Protein AF-A0A436WZV4-F1 (afdb_monomer_lite)

Structure (mmCIF, N/CA/C/O backbone):
data_AF-A0A436WZV4-F1
#
_entry.id   AF-A0A436WZV4-F1
#
loop_
_atom_site.group_PDB
_atom_site.id
_atom_site.type_symbol
_atom_site.label_atom_id
_atom_site.label_alt_id
_atom_site.label_comp_id
_atom_site.label_asym_id
_atom_site.label_entity_id
_atom_site.label_seq_id
_atom_site.pdbx_PDB_ins_code
_atom_site.Cartn_x
_atom_site.Cartn_y
_atom_site.Cartn_z
_atom_site.occupancy
_atom_site.B_iso_or_equiv
_atom_site.auth_seq_id
_atom_site.auth_comp_id
_atom_site.auth_asym_id
_atom_site.auth_atom_id
_atom_site.pdbx_PDB_model_num
ATOM 1 N N . MET A 1 1 ? -10.503 -0.952 -6.386 1.00 94.69 1 MET A N 1
ATOM 2 C CA . MET A 1 1 ? -9.797 0.304 -6.765 1.00 94.69 1 MET A CA 1
ATOM 3 C C . MET A 1 1 ? -8.324 0.233 -6.356 1.00 94.69 1 MET A C 1
ATOM 5 O O . MET A 1 1 ? -7.997 -0.559 -5.479 1.00 94.69 1 MET A O 1
ATOM 9 N N . LYS A 1 2 ? -7.419 1.065 -6.905 1.00 97.81 2 LYS A N 1
ATOM 10 C CA . LYS A 1 2 ? -5.998 1.043 -6.489 1.00 97.81 2 LYS A CA 1
ATOM 11 C C . LYS A 1 2 ? -5.814 1.575 -5.062 1.00 97.81 2 LYS A C 1
ATOM 13 O O . LYS A 1 2 ? -6.480 2.528 -4.657 1.00 97.81 2 LYS A O 1
ATOM 18 N N . LEU A 1 3 ? -4.837 1.025 -4.331 1.00 98.12 3 LEU A N 1
ATOM 19 C CA . LEU A 1 3 ? -4.536 1.417 -2.944 1.00 98.12 3 LEU A CA 1
ATOM 20 C C . LEU A 1 3 ? -4.241 2.917 -2.791 1.00 98.12 3 LEU A C 1
ATOM 22 O O . LEU A 1 3 ? -4.700 3.543 -1.838 1.00 98.12 3 LEU A O 1
ATOM 26 N N . ARG A 1 4 ? -3.518 3.505 -3.751 1.00 98.19 4 ARG A N 1
ATOM 27 C CA . ARG A 1 4 ? -3.220 4.945 -3.774 1.00 98.19 4 ARG A CA 1
ATOM 28 C C . ARG A 1 4 ? -4.488 5.792 -3.827 1.00 98.19 4 ARG A C 1
ATOM 30 O O . ARG A 1 4 ? -4.586 6.783 -3.108 1.00 98.19 4 ARG A O 1
ATOM 37 N N . ASP A 1 5 ? -5.432 5.408 -4.680 1.00 98.31 5 ASP A N 1
ATOM 38 C CA . ASP A 1 5 ? -6.667 6.160 -4.892 1.00 98.31 5 ASP A CA 1
ATOM 39 C C . ASP A 1 5 ? -7.529 6.112 -3.634 1.00 98.31 5 ASP A C 1
ATOM 41 O O . ASP A 1 5 ? -8.026 7.143 -3.185 1.00 98.31 5 ASP A O 1
ATOM 45 N N . TRP A 1 6 ? -7.622 4.932 -3.010 1.00 98.44 6 TRP A N 1
ATOM 46 C CA . TRP A 1 6 ? -8.270 4.771 -1.713 1.00 98.44 6 TRP A CA 1
ATOM 47 C C . TRP A 1 6 ? -7.592 5.644 -0.649 1.00 98.44 6 TRP A C 1
ATOM 49 O O . TRP A 1 6 ? -8.259 6.444 0.001 1.00 98.44 6 TRP A O 1
ATOM 59 N N . ARG A 1 7 ? -6.256 5.590 -0.528 1.00 98.31 7 ARG A N 1
ATOM 60 C CA . ARG A 1 7 ? -5.508 6.382 0.461 1.00 98.31 7 ARG A CA 1
ATOM 61 C C . ARG A 1 7 ? -5.783 7.879 0.299 1.00 98.31 7 ARG A C 1
ATOM 63 O O . ARG A 1 7 ? -6.018 8.569 1.289 1.00 98.31 7 ARG A O 1
ATOM 70 N N . THR A 1 8 ? -5.742 8.379 -0.936 1.00 98.19 8 THR A N 1
ATOM 71 C CA . THR A 1 8 ? -6.008 9.789 -1.239 1.00 98.19 8 THR A CA 1
ATOM 72 C C . THR A 1 8 ? -7.465 10.165 -0.965 1.00 98.19 8 THR A C 1
ATOM 74 O O . THR A 1 8 ? -7.699 11.230 -0.397 1.00 98.19 8 THR A O 1
ATOM 77 N N . ARG A 1 9 ? -8.437 9.305 -1.302 1.00 98.19 9 ARG A N 1
ATOM 78 C CA . ARG A 1 9 ? -9.862 9.524 -0.999 1.00 98.19 9 ARG A CA 1
ATOM 79 C C . ARG A 1 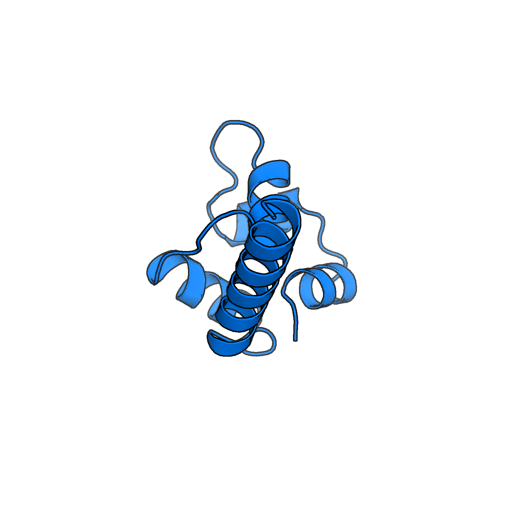9 ? -10.111 9.623 0.508 1.00 98.19 9 ARG A C 1
ATOM 81 O O . ARG A 1 9 ? -10.814 10.525 0.948 1.00 98.19 9 ARG A O 1
ATOM 88 N N . GLU A 1 10 ? -9.468 8.758 1.290 1.00 98.00 10 GLU A N 1
ATOM 89 C CA . GLU A 1 10 ? -9.520 8.766 2.758 1.00 98.00 10 GLU A CA 1
ATOM 90 C C . GLU A 1 10 ? -8.641 9.859 3.400 1.00 98.00 10 GLU A C 1
ATOM 92 O O . GLU A 1 10 ? -8.503 9.899 4.623 1.00 98.00 10 GLU A O 1
ATOM 97 N N . GLN A 1 11 ? -8.016 10.724 2.588 1.00 98.06 11 GLN A N 1
ATOM 98 C CA . GLN A 1 11 ? -7.129 11.816 3.011 1.00 98.06 11 GLN A CA 1
ATOM 99 C C . GLN A 1 11 ? -5.971 11.361 3.911 1.00 98.06 11 GLN A C 1
ATOM 101 O O . GLN A 1 11 ? -5.477 12.116 4.744 1.00 98.06 11 GLN A O 1
ATOM 106 N N . LYS A 1 12 ? -5.505 10.122 3.725 1.00 97.38 12 LYS A N 1
ATOM 107 C CA . LYS A 1 12 ? -4.411 9.549 4.510 1.00 97.38 12 LYS A CA 1
ATOM 108 C C . LYS A 1 12 ? -3.060 9.888 3.888 1.00 97.38 12 LYS A C 1
ATOM 110 O O . LYS A 1 12 ? -2.827 9.775 2.678 1.00 97.38 12 LYS A O 1
ATOM 115 N N . THR A 1 13 ? -2.112 10.245 4.734 1.00 97.62 13 THR A N 1
ATOM 116 C CA . THR A 1 13 ? -0.700 10.323 4.376 1.00 97.62 13 THR A CA 1
ATOM 117 C C . THR A 1 13 ? -0.107 8.920 4.232 1.00 97.62 13 THR A C 1
ATOM 119 O O . THR A 1 13 ? -0.633 7.922 4.727 1.00 97.62 13 THR A O 1
ATOM 122 N N . LEU A 1 14 ? 1.040 8.829 3.558 1.00 97.44 14 LEU A N 1
ATOM 123 C CA . LEU A 1 14 ? 1.793 7.575 3.446 1.00 97.44 14 LEU A CA 1
ATOM 124 C C . LEU A 1 14 ? 2.225 7.036 4.816 1.00 97.44 14 LEU A C 1
ATOM 126 O O . LEU A 1 14 ? 2.271 5.826 5.012 1.00 97.44 14 LEU A O 1
ATOM 130 N N . LYS A 1 15 ? 2.530 7.934 5.760 1.00 95.94 15 LYS A N 1
ATOM 131 C CA . LYS A 1 15 ? 2.928 7.568 7.119 1.00 95.94 15 LYS A CA 1
ATOM 132 C C . LYS A 1 15 ? 1.760 6.942 7.880 1.00 95.94 15 LYS A C 1
ATOM 134 O O . LYS A 1 15 ? 1.924 5.857 8.422 1.00 95.94 15 LYS A O 1
ATOM 139 N N . GLU A 1 16 ? 0.589 7.574 7.851 1.00 96.56 16 GLU A N 1
ATOM 140 C CA . GLU A 1 16 ? -0.614 7.041 8.506 1.00 96.56 16 GLU A CA 1
ATOM 141 C C . GLU A 1 16 ? -1.009 5.683 7.924 1.00 96.56 16 GLU A C 1
ATOM 143 O O . GLU A 1 16 ? -1.325 4.761 8.671 1.00 96.56 16 GLU A O 1
ATOM 148 N N . LEU A 1 17 ? -0.928 5.509 6.598 1.00 97.56 17 LEU A N 1
ATOM 149 C CA . LEU A 1 17 ? -1.174 4.197 6.003 1.00 97.56 17 LEU A CA 1
ATOM 150 C C . LEU A 1 17 ? -0.136 3.163 6.461 1.00 97.56 17 LEU A C 1
ATOM 152 O O . LEU A 1 17 ? -0.499 2.037 6.790 1.00 97.56 17 LEU A O 1
ATOM 156 N N . ALA A 1 18 ? 1.145 3.526 6.541 1.00 96.69 18 ALA A N 1
ATOM 157 C CA . ALA A 1 18 ? 2.170 2.613 7.042 1.00 96.69 18 ALA A CA 1
ATOM 158 C C . ALA A 1 18 ? 1.898 2.175 8.491 1.00 96.69 18 ALA A C 1
ATOM 160 O O . ALA A 1 18 ? 2.075 1.002 8.827 1.00 96.69 18 ALA A O 1
ATOM 161 N N . GLU A 1 19 ? 1.457 3.103 9.340 1.00 95.50 19 GLU A N 1
ATOM 162 C CA . GLU A 1 19 ? 1.073 2.839 10.728 1.00 95.50 19 GLU A CA 1
ATOM 163 C C . GLU A 1 19 ? -0.139 1.902 10.804 1.00 95.50 19 GLU A C 1
ATOM 165 O O . GLU A 1 19 ? -0.060 0.876 11.481 1.0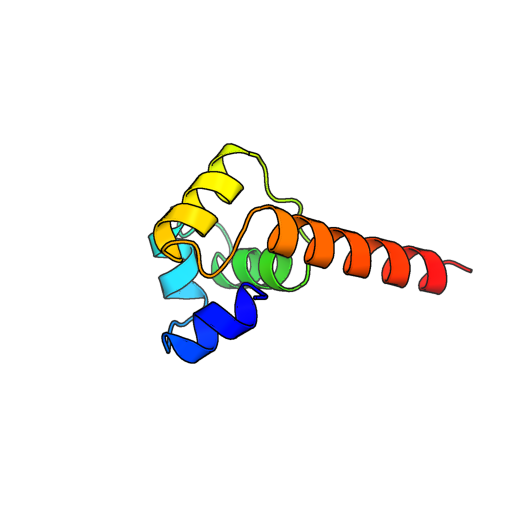0 95.50 19 GLU A O 1
ATOM 170 N N . LEU A 1 20 ? -1.201 2.166 10.032 1.00 95.75 20 LEU A N 1
ATOM 171 C CA . LEU A 1 20 ? -2.381 1.294 9.948 1.00 95.75 20 LEU A CA 1
ATOM 172 C C . LEU A 1 20 ? -2.016 -0.125 9.504 1.00 95.75 20 LEU A C 1
ATOM 174 O O . LEU A 1 20 ? -2.484 -1.108 10.078 1.00 95.75 20 LEU A O 1
ATOM 178 N N . LEU A 1 21 ? -1.123 -0.247 8.523 1.00 95.06 21 LEU A N 1
ATOM 179 C CA . LEU A 1 21 ? -0.642 -1.534 8.026 1.00 95.06 21 LEU A CA 1
ATOM 180 C C . LEU A 1 21 ? 0.376 -2.196 8.964 1.00 95.06 21 LEU A C 1
ATOM 182 O O . LEU A 1 21 ? 0.723 -3.359 8.774 1.00 95.06 21 LEU A O 1
ATOM 186 N N . GLY A 1 22 ? 0.805 -1.542 10.046 1.00 93.31 22 GLY A N 1
ATOM 187 C CA . GLY A 1 22 ? 1.814 -2.078 10.967 1.00 93.31 22 GLY A CA 1
ATOM 188 C C . GLY A 1 22 ? 3.204 -2.209 10.337 1.00 93.31 22 GLY A C 1
ATOM 189 O O . GLY A 1 22 ? 4.045 -2.939 10.847 1.00 93.31 22 GLY A O 1
ATOM 190 N N . ILE A 1 23 ? 3.449 -1.497 9.235 1.00 90.81 23 ILE A N 1
ATOM 191 C CA . ILE A 1 23 ? 4.750 -1.404 8.557 1.00 90.81 23 ILE A CA 1
ATOM 192 C C . ILE A 1 23 ? 5.436 -0.054 8.817 1.00 90.81 23 ILE A C 1
ATOM 194 O O . ILE A 1 23 ? 6.439 0.264 8.182 1.00 90.81 23 ILE A O 1
ATOM 198 N N . GLY A 1 24 ? 4.889 0.736 9.748 1.00 78.88 24 GLY A N 1
ATOM 199 C CA . GLY A 1 24 ? 5.407 2.034 10.183 1.00 78.88 24 GLY A CA 1
ATOM 200 C C . GLY A 1 24 ? 6.728 1.963 10.958 1.00 78.88 24 GLY A C 1
ATOM 201 O O . GLY A 1 24 ? 7.396 2.980 11.113 1.00 78.88 24 GLY A O 1
ATOM 202 N N . GLN A 1 25 ? 7.115 0.774 11.428 1.00 76.38 25 GLN A N 1
ATOM 203 C CA . GLN A 1 25 ? 8.361 0.545 12.158 1.00 76.38 25 GLN A CA 1
ATOM 204 C C . GLN A 1 25 ? 9.481 0.178 11.171 1.00 76.38 25 GLN A C 1
ATOM 206 O O . GLN A 1 25 ? 9.358 -0.794 10.425 1.00 76.38 25 GLN A O 1
ATOM 211 N N . GLY A 1 26 ? 10.570 0.951 11.154 1.00 73.50 26 GLY A N 1
ATOM 212 C CA . GLY A 1 26 ? 11.750 0.694 10.319 1.00 73.50 26 GLY A CA 1
ATOM 213 C C . GLY A 1 26 ? 12.189 1.886 9.465 1.00 73.50 26 GLY A C 1
ATOM 214 O O . GLY A 1 26 ? 11.678 2.999 9.589 1.00 73.50 26 GLY A O 1
ATOM 215 N N . ALA A 1 27 ? 13.171 1.656 8.591 1.00 74.75 27 ALA A N 1
ATOM 216 C CA . ALA A 1 27 ? 13.701 2.695 7.715 1.00 74.75 27 ALA A CA 1
ATOM 217 C C . ALA A 1 27 ? 12.679 3.081 6.626 1.00 74.75 27 ALA A C 1
ATOM 219 O O . ALA A 1 27 ? 12.291 2.262 5.798 1.00 74.75 27 ALA A O 1
ATOM 220 N N . ASN A 1 28 ? 12.281 4.356 6.621 1.00 90.44 28 ASN A N 1
ATOM 221 C CA . ASN A 1 28 ? 11.440 5.007 5.608 1.00 90.44 28 ASN A CA 1
ATOM 222 C C . ASN A 1 28 ? 10.098 4.291 5.288 1.00 90.44 28 ASN A C 1
ATOM 224 O O . ASN A 1 28 ? 9.871 3.848 4.154 1.00 90.44 28 ASN A O 1
ATOM 228 N N . PRO A 1 29 ? 9.170 4.217 6.262 1.00 93.06 29 PRO A N 1
ATOM 229 C CA . PRO A 1 29 ? 7.871 3.557 6.100 1.00 93.06 29 PRO A CA 1
ATOM 230 C C . PRO A 1 29 ? 7.027 4.154 4.964 1.00 93.06 29 PRO A C 1
ATOM 232 O O . PRO A 1 29 ? 6.370 3.423 4.223 1.00 93.06 29 PRO A O 1
ATOM 235 N N . SER A 1 30 ? 7.117 5.469 4.751 1.00 95.88 30 SER A N 1
ATOM 236 C CA . SER A 1 30 ? 6.431 6.155 3.653 1.00 95.88 30 SER A CA 1
ATOM 237 C C . SER A 1 30 ? 6.887 5.655 2.281 1.00 95.88 30 SER A C 1
ATOM 239 O O . SER A 1 30 ? 6.055 5.413 1.408 1.00 95.88 30 SER A O 1
ATOM 241 N N . ARG A 1 31 ? 8.200 5.453 2.079 1.00 95.88 31 ARG A N 1
ATOM 242 C CA . ARG A 1 31 ? 8.719 4.897 0.821 1.00 95.88 31 ARG A CA 1
ATOM 243 C C . ARG A 1 31 ? 8.249 3.461 0.626 1.00 95.88 31 ARG A C 1
ATOM 245 O O . ARG A 1 31 ? 7.914 3.101 -0.497 1.00 95.88 31 ARG A O 1
ATOM 252 N N . ARG A 1 32 ? 8.169 2.653 1.688 1.00 94.94 32 ARG A N 1
ATOM 253 C CA . ARG A 1 32 ? 7.623 1.289 1.597 1.00 94.94 32 ARG A CA 1
ATOM 254 C C . ARG A 1 32 ? 6.174 1.297 1.106 1.00 94.94 32 ARG A C 1
ATOM 256 O O . ARG A 1 32 ? 5.865 0.551 0.184 1.00 94.94 32 ARG A O 1
ATOM 263 N N . VAL A 1 33 ? 5.326 2.174 1.646 1.00 97.25 33 VAL A N 1
ATOM 264 C CA . VAL A 1 33 ? 3.942 2.337 1.165 1.00 97.25 33 VAL A CA 1
ATOM 265 C C . VAL A 1 33 ? 3.910 2.770 -0.298 1.00 97.25 33 VAL A C 1
ATOM 267 O O . VAL A 1 33 ? 3.190 2.159 -1.078 1.00 97.25 33 VAL A O 1
ATOM 270 N N . GLN A 1 34 ? 4.733 3.741 -0.710 1.00 97.31 34 GLN A N 1
ATOM 271 C CA . GLN A 1 34 ? 4.799 4.144 -2.123 1.00 97.31 34 GLN A CA 1
ATOM 272 C C . GLN A 1 34 ? 5.136 2.970 -3.046 1.00 97.31 34 GLN A C 1
ATOM 274 O O . GLN A 1 34 ? 4.513 2.827 -4.089 1.00 97.31 34 GLN A O 1
ATOM 279 N N . ARG A 1 35 ? 6.099 2.119 -2.664 1.00 97.06 35 ARG A N 1
ATOM 280 C CA . ARG A 1 35 ? 6.472 0.937 -3.459 1.00 97.06 35 ARG A CA 1
ATOM 281 C C . ARG A 1 35 ? 5.327 -0.062 -3.572 1.00 97.06 35 ARG A C 1
ATOM 283 O O . ARG A 1 35 ? 5.198 -0.714 -4.597 1.00 97.06 35 ARG A O 1
ATOM 290 N N . ILE A 1 36 ? 4.516 -0.200 -2.528 1.00 97.31 36 ILE A N 1
ATOM 291 C CA . ILE A 1 36 ? 3.322 -1.050 -2.561 1.00 97.31 36 ILE A CA 1
ATOM 292 C C . ILE A 1 36 ? 2.265 -0.428 -3.485 1.00 97.31 36 ILE A C 1
ATOM 294 O O . ILE A 1 36 ? 1.726 -1.113 -4.347 1.00 97.31 36 ILE A O 1
ATOM 298 N N . GLU A 1 37 ? 2.016 0.878 -3.365 1.00 98.12 37 GLU A N 1
ATOM 299 C CA . GLU A 1 37 ? 1.046 1.613 -4.192 1.00 98.12 37 GLU A CA 1
ATOM 300 C C . GLU A 1 37 ? 1.364 1.591 -5.687 1.00 98.12 37 GLU A C 1
ATOM 302 O O . GLU A 1 37 ? 0.449 1.646 -6.507 1.00 98.12 37 GLU A O 1
ATOM 307 N N . THR A 1 38 ? 2.645 1.532 -6.048 1.00 97.81 38 THR A N 1
ATOM 308 C CA . THR A 1 38 ? 3.091 1.433 -7.443 1.00 97.81 38 THR A CA 1
ATOM 309 C C . THR A 1 38 ? 3.237 -0.004 -7.927 1.00 97.81 38 THR A C 1
ATOM 311 O O . THR A 1 38 ? 3.547 -0.206 -9.095 1.00 97.81 38 THR A O 1
ATOM 314 N N . GLY A 1 39 ? 3.061 -0.998 -7.053 1.00 97.31 39 GLY A N 1
ATOM 315 C CA . GLY A 1 39 ? 3.340 -2.396 -7.363 1.00 97.31 39 GLY A CA 1
ATOM 316 C C . GLY A 1 39 ? 4.833 -2.730 -7.449 1.00 97.31 39 GLY A C 1
ATOM 317 O O . GLY A 1 39 ? 5.166 -3.860 -7.781 1.00 97.31 39 GLY A O 1
ATOM 318 N N . GLU A 1 40 ? 5.744 -1.802 -7.136 1.00 97.31 40 GLU A N 1
ATOM 319 C CA . GLU A 1 40 ? 7.199 -2.019 -7.127 1.00 97.31 40 GLU A CA 1
ATOM 320 C C . GLU A 1 40 ? 7.618 -3.054 -6.068 1.00 97.31 40 GLU A C 1
ATOM 322 O O . GLU A 1 40 ? 8.460 -3.918 -6.329 1.00 97.31 40 GLU A O 1
ATOM 327 N N . ALA A 1 41 ? 7.020 -2.986 -4.875 1.00 95.06 41 ALA A N 1
ATOM 328 C CA . ALA A 1 41 ? 7.231 -3.958 -3.808 1.00 95.06 41 ALA A CA 1
ATOM 329 C C . ALA A 1 41 ? 6.129 -5.028 -3.822 1.00 95.06 41 ALA A C 1
ATOM 331 O O . ALA A 1 41 ? 4.949 -4.679 -3.896 1.00 95.06 41 ALA A O 1
ATOM 332 N N . PRO A 1 42 ? 6.484 -6.321 -3.704 1.00 93.56 42 PRO A N 1
ATOM 333 C CA . PRO A 1 42 ? 5.495 -7.371 -3.528 1.00 93.56 42 PRO A CA 1
ATOM 334 C C . PRO A 1 42 ? 4.793 -7.237 -2.170 1.00 93.56 42 PRO A C 1
ATOM 336 O O . PRO A 1 42 ? 5.381 -6.777 -1.187 1.00 93.56 42 PRO A O 1
ATOM 339 N N . VAL A 1 43 ? 3.540 -7.679 -2.129 1.00 95.38 43 VAL A N 1
ATOM 340 C CA . VAL A 1 43 ? 2.714 -7.755 -0.923 1.00 95.38 43 VAL A CA 1
ATOM 341 C C . VAL A 1 43 ? 2.479 -9.233 -0.625 1.00 95.38 43 VAL A C 1
ATOM 343 O O . VAL A 1 43 ? 1.979 -9.956 -1.483 1.00 95.38 43 VAL A O 1
ATOM 346 N N . ASP A 1 44 ? 2.880 -9.694 0.558 1.00 95.50 44 ASP A N 1
ATOM 347 C CA . ASP A 1 44 ? 2.587 -11.059 1.007 1.00 95.50 44 ASP A CA 1
ATOM 348 C C . ASP A 1 44 ? 1.117 -11.216 1.437 1.00 95.50 44 ASP A C 1
ATOM 350 O O . ASP A 1 44 ? 0.379 -10.238 1.565 1.00 95.50 44 ASP A O 1
ATOM 354 N N . ALA A 1 45 ? 0.680 -12.457 1.665 1.00 95.94 45 ALA A N 1
ATOM 355 C CA . ALA A 1 45 ? -0.716 -12.754 1.989 1.00 95.94 45 ALA A CA 1
ATOM 356 C C . ALA A 1 45 ? -1.207 -12.059 3.274 1.00 95.94 45 ALA A C 1
ATOM 358 O O . ALA A 1 45 ? -2.349 -11.610 3.320 1.00 95.94 45 ALA A O 1
ATOM 359 N N . ILE A 1 46 ? -0.349 -11.928 4.293 1.00 96.44 46 ILE A N 1
ATOM 360 C CA . ILE A 1 46 ? -0.706 -11.306 5.578 1.00 96.44 46 ILE A CA 1
ATOM 361 C C . ILE A 1 46 ? -0.907 -9.802 5.388 1.00 96.44 46 ILE A C 1
ATOM 363 O O . ILE A 1 46 ? -1.880 -9.223 5.871 1.00 96.44 46 ILE A O 1
ATOM 367 N N . LEU A 1 47 ? 0.006 -9.153 4.667 1.00 96.44 47 LEU A N 1
ATOM 368 C CA . LEU A 1 47 ? -0.097 -7.730 4.384 1.00 96.44 47 LEU A CA 1
ATOM 369 C C . LEU A 1 47 ? -1.265 -7.428 3.436 1.00 96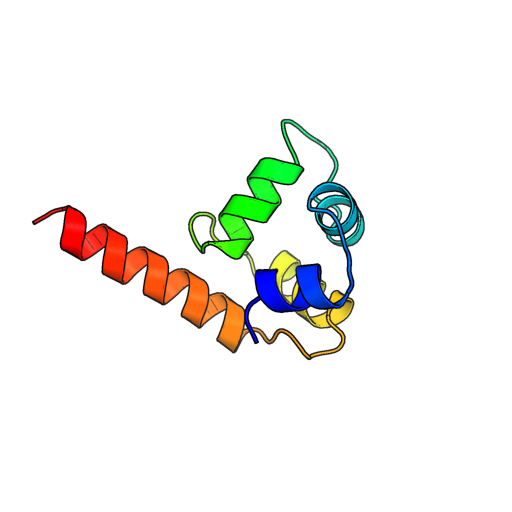.44 47 LEU A C 1
ATOM 371 O O . LEU A 1 47 ? -1.935 -6.414 3.623 1.00 96.44 47 LEU A O 1
ATOM 375 N N . ALA A 1 48 ? -1.540 -8.300 2.463 1.00 97.88 48 ALA A N 1
ATOM 376 C CA . ALA A 1 48 ? -2.678 -8.155 1.560 1.00 97.88 48 ALA A CA 1
ATOM 377 C C . ALA A 1 48 ? -4.007 -8.215 2.323 1.00 97.88 48 ALA A C 1
ATOM 379 O O . ALA A 1 48 ? -4.827 -7.311 2.178 1.00 97.88 48 ALA A O 1
ATOM 380 N N . ASP A 1 49 ? -4.186 -9.216 3.188 1.00 97.81 49 ASP A N 1
ATOM 381 C CA . ASP A 1 49 ? -5.378 -9.352 4.035 1.00 97.81 49 ASP A CA 1
ATOM 382 C C . ASP A 1 49 ? -5.592 -8.117 4.924 1.00 97.81 49 ASP A C 1
ATOM 384 O O . ASP A 1 49 ? -6.695 -7.570 5.029 1.00 97.81 49 ASP A O 1
ATOM 388 N N . LYS A 1 50 ? -4.499 -7.586 5.481 1.00 97.88 50 LYS A N 1
ATOM 389 C CA . LYS A 1 50 ? -4.540 -6.366 6.284 1.00 97.88 50 LYS A CA 1
ATOM 390 C C . LYS A 1 50 ? -4.928 -5.132 5.473 1.00 97.88 50 LYS A C 1
ATOM 392 O O . LYS A 1 50 ? -5.700 -4.315 5.968 1.00 97.88 50 LYS A O 1
ATOM 397 N N . ILE A 1 51 ? -4.420 -4.983 4.247 1.00 98.25 51 ILE A N 1
ATOM 398 C CA . ILE A 1 51 ? -4.813 -3.885 3.352 1.00 98.25 51 ILE A CA 1
ATOM 399 C C . ILE A 1 51 ? -6.305 -3.976 3.025 1.00 98.25 51 ILE A C 1
ATOM 401 O O . ILE A 1 51 ? -7.003 -2.974 3.156 1.00 98.25 51 ILE A O 1
ATOM 405 N N . VAL A 1 52 ? -6.795 -5.163 2.655 1.00 98.38 52 VAL A N 1
ATOM 406 C CA . VAL A 1 52 ? -8.214 -5.390 2.330 1.00 98.38 52 VAL A CA 1
ATOM 407 C C . VAL A 1 52 ? -9.105 -5.045 3.524 1.00 98.38 52 VAL A C 1
ATOM 409 O O . VAL A 1 52 ? -10.100 -4.335 3.373 1.00 98.38 52 VAL A O 1
ATOM 412 N N . SER A 1 53 ? -8.705 -5.475 4.722 1.00 98.19 53 SER A N 1
ATOM 413 C CA . SER A 1 53 ? -9.416 -5.184 5.969 1.00 98.19 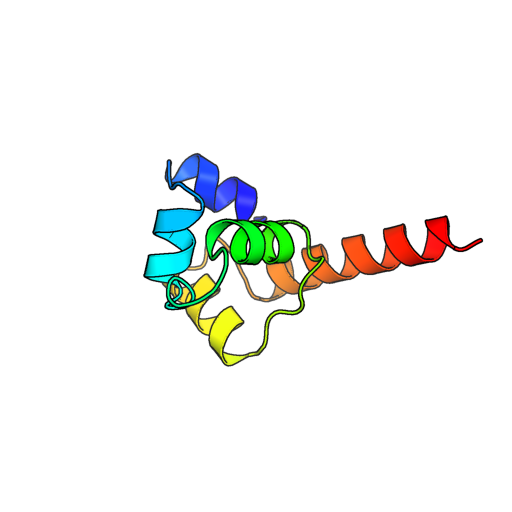53 SER A CA 1
ATOM 414 C C . SER A 1 53 ? -9.424 -3.690 6.307 1.00 98.19 53 SER A C 1
ATOM 416 O O . SER A 1 53 ? -10.477 -3.130 6.600 1.00 98.19 53 SER A O 1
ATOM 418 N N . VAL A 1 54 ? -8.268 -3.016 6.231 1.00 97.75 54 VAL A N 1
ATOM 419 C CA . VAL A 1 54 ? -8.143 -1.567 6.488 1.00 97.75 54 VAL A CA 1
ATOM 420 C C . VAL A 1 54 ? -8.940 -0.745 5.473 1.00 97.75 54 VAL A C 1
ATOM 422 O O . VAL A 1 54 ? -9.491 0.295 5.829 1.00 97.75 54 VAL A O 1
ATOM 425 N N . ALA A 1 55 ? -9.022 -1.214 4.229 1.00 97.88 55 ALA A N 1
ATOM 426 C CA . ALA A 1 55 ? -9.783 -0.569 3.169 1.00 97.88 55 ALA A CA 1
ATOM 427 C C . ALA A 1 55 ? -11.282 -0.899 3.184 1.00 97.88 55 ALA A C 1
ATOM 429 O O . ALA A 1 55 ? -12.007 -0.404 2.326 1.00 97.88 55 ALA A O 1
ATOM 430 N N . GLY A 1 56 ? -11.760 -1.739 4.109 1.00 96.88 56 GLY A N 1
ATOM 431 C CA . GLY A 1 56 ? -13.171 -2.128 4.168 1.00 96.88 56 GLY A CA 1
ATOM 432 C C . GLY A 1 56 ? -13.668 -2.838 2.902 1.00 96.88 56 GLY A C 1
ATOM 433 O O . GLY A 1 56 ? -14.849 -2.753 2.586 1.00 96.88 56 GLY A O 1
ATOM 434 N N . GLY A 1 57 ? -12.773 -3.502 2.161 1.00 95.69 57 GLY A N 1
ATOM 435 C CA . GLY A 1 57 ? -13.088 -4.170 0.894 1.00 95.69 57 GLY A CA 1
ATOM 436 C C . GLY A 1 57 ? -13.060 -3.282 -0.359 1.00 95.69 57 GLY A C 1
ATOM 437 O O . GLY A 1 57 ? -13.160 -3.821 -1.458 1.00 95.69 57 GLY A O 1
ATOM 438 N N . ASP A 1 58 ? -12.861 -1.963 -0.240 1.00 98.00 58 ASP A N 1
ATOM 439 C CA . ASP A 1 58 ? -12.742 -1.067 -1.408 1.00 98.00 58 ASP A CA 1
ATOM 440 C C . ASP A 1 58 ? -11.491 -1.358 -2.254 1.00 98.00 58 ASP A C 1
ATOM 442 O O . ASP A 1 58 ? -11.480 -1.204 -3.483 1.00 98.00 58 ASP A O 1
ATOM 446 N N . VAL A 1 59 ? -10.425 -1.785 -1.575 1.00 98.50 59 VAL A N 1
ATOM 447 C CA . VAL A 1 59 ? -9.221 -2.354 -2.179 1.00 98.50 59 VAL A CA 1
ATOM 448 C C . VAL A 1 59 ? -9.276 -3.858 -1.961 1.00 98.50 59 VAL A C 1
ATOM 450 O O . VAL A 1 59 ? -9.305 -4.326 -0.825 1.00 98.50 59 VAL A O 1
ATOM 453 N N . THR A 1 60 ? -9.282 -4.612 -3.052 1.00 98.38 60 THR A N 1
ATOM 454 C CA . THR A 1 60 ? -9.353 -6.075 -3.040 1.00 98.38 60 THR A CA 1
ATOM 455 C C . THR A 1 60 ? -7.983 -6.706 -3.290 1.00 98.38 60 THR A C 1
ATOM 457 O O . THR A 1 60 ? -7.053 -6.060 -3.777 1.00 98.38 60 THR A O 1
ATOM 460 N N . LEU A 1 61 ? -7.854 -8.011 -3.022 1.00 97.62 61 LEU A N 1
ATOM 461 C CA . LEU A 1 61 ? -6.660 -8.772 -3.411 1.00 97.62 61 LEU A CA 1
ATOM 462 C C . LEU A 1 61 ? -6.413 -8.711 -4.930 1.00 97.62 61 LEU A C 1
ATOM 464 O O . LEU A 1 61 ? -5.265 -8.654 -5.369 1.00 97.62 61 LEU A O 1
ATOM 468 N N . GLN A 1 62 ? -7.484 -8.697 -5.728 1.00 98.00 62 GLN A N 1
ATOM 469 C CA . GLN A 1 62 ? -7.386 -8.570 -7.177 1.00 98.00 62 GLN A CA 1
ATOM 470 C C . GLN A 1 62 ? -6.758 -7.226 -7.574 1.00 98.00 62 GLN A C 1
ATOM 472 O O . GLN A 1 62 ? -5.806 -7.227 -8.348 1.00 98.00 62 GLN A O 1
ATOM 477 N N . ASP A 1 63 ? -7.190 -6.110 -6.977 1.00 98.44 63 ASP A N 1
ATOM 478 C CA . ASP A 1 63 ? -6.618 -4.780 -7.251 1.00 98.44 63 ASP A CA 1
ATOM 479 C C . ASP A 1 63 ? -5.107 -4.716 -6.958 1.00 98.44 63 ASP A C 1
ATOM 481 O O . ASP A 1 63 ? -4.331 -4.099 -7.698 1.00 98.44 63 ASP A O 1
ATOM 485 N N . LEU A 1 64 ? -4.671 -5.356 -5.866 1.00 98.19 64 LEU A N 1
ATOM 486 C CA . LEU A 1 64 ? -3.256 -5.426 -5.489 1.00 98.19 64 LEU A CA 1
ATOM 487 C C . LEU A 1 64 ? -2.449 -6.232 -6.515 1.00 98.19 64 LEU A C 1
ATOM 489 O O . LEU A 1 64 ? -1.378 -5.795 -6.946 1.00 98.19 64 LEU A O 1
ATOM 493 N N . ASN A 1 65 ? -2.980 -7.377 -6.945 1.00 97.56 65 ASN A N 1
ATOM 494 C CA . ASN A 1 65 ? -2.344 -8.226 -7.949 1.00 97.56 65 ASN A CA 1
ATOM 495 C C . ASN A 1 65 ? -2.279 -7.547 -9.320 1.00 97.56 65 ASN A C 1
ATOM 497 O O . ASN A 1 65 ? -1.244 -7.614 -9.979 1.00 97.56 65 ASN A O 1
ATOM 501 N N . GLU A 1 66 ? -3.338 -6.854 -9.734 1.00 98.12 66 GLU A N 1
ATOM 502 C CA . GLU A 1 66 ? -3.368 -6.078 -10.977 1.00 98.12 66 GLU A CA 1
ATOM 503 C C . GLU A 1 66 ? -2.343 -4.940 -10.951 1.00 98.12 66 GLU A C 1
ATOM 505 O O . GLU A 1 66 ? -1.615 -4.739 -11.923 1.00 98.12 66 GLU A O 1
ATOM 510 N N . THR A 1 67 ? -2.205 -4.247 -9.815 1.00 98.12 67 THR A N 1
ATOM 511 C CA . THR A 1 67 ? -1.179 -3.207 -9.632 1.00 98.12 67 THR A CA 1
ATOM 512 C C . THR A 1 67 ? 0.230 -3.793 -9.772 1.00 98.12 67 THR A C 1
ATOM 514 O O . THR A 1 67 ? 1.064 -3.238 -10.489 1.00 98.12 67 THR A O 1
ATOM 517 N N . ARG A 1 68 ? 0.504 -4.944 -9.140 1.00 97.56 68 ARG A N 1
ATOM 518 C CA . ARG A 1 68 ? 1.801 -5.627 -9.268 1.00 97.56 68 ARG A CA 1
ATOM 519 C C . ARG A 1 68 ? 2.056 -6.108 -10.694 1.00 97.56 68 ARG A C 1
ATOM 521 O O . ARG A 1 68 ? 3.170 -5.958 -11.191 1.00 97.56 68 ARG A O 1
ATOM 528 N N . ARG A 1 69 ? 1.045 -6.681 -11.343 1.00 97.44 69 ARG A N 1
ATOM 529 C CA . ARG A 1 69 ? 1.133 -7.167 -12.720 1.00 97.44 69 ARG A CA 1
ATOM 530 C C . ARG A 1 69 ? 1.483 -6.033 -13.681 1.00 97.44 69 ARG A C 1
ATOM 532 O O . ARG A 1 69 ? 2.451 -6.171 -14.416 1.00 97.44 69 ARG A O 1
ATOM 539 N N . ALA A 1 70 ? 0.785 -4.901 -13.596 1.00 97.38 70 ALA A N 1
ATOM 540 C CA . ALA A 1 70 ? 1.058 -3.735 -14.435 1.00 97.38 70 ALA A CA 1
ATOM 541 C C .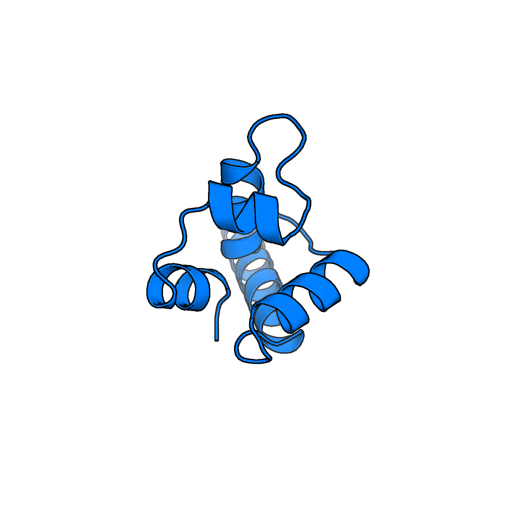 ALA A 1 70 ? 2.488 -3.196 -14.247 1.00 97.38 70 ALA A C 1
ATOM 543 O O . ALA A 1 70 ? 3.136 -2.806 -15.215 1.00 97.38 70 ALA A O 1
ATOM 544 N N . PHE A 1 71 ? 3.010 -3.204 -13.013 1.00 96.94 71 PHE A N 1
ATOM 545 C CA . PHE A 1 71 ? 4.405 -2.836 -12.754 1.00 96.94 71 PHE A CA 1
ATOM 546 C C . PHE A 1 71 ? 5.393 -3.791 -13.437 1.00 96.94 71 PHE A C 1
ATOM 548 O O . PHE A 1 71 ? 6.384 -3.343 -14.006 1.00 96.94 71 PHE A O 1
ATOM 555 N N . LEU A 1 72 ? 5.140 -5.102 -13.369 1.00 96.44 72 LEU A N 1
ATOM 556 C CA . LEU A 1 72 ? 6.006 -6.117 -13.971 1.00 96.44 72 LEU A CA 1
ATOM 557 C C . LEU A 1 72 ? 5.983 -6.072 -15.501 1.00 96.44 72 LEU A C 1
ATOM 559 O O . LEU A 1 72 ? 7.040 -6.194 -16.109 1.00 96.44 72 LEU A O 1
ATOM 563 N N . GLU A 1 73 ? 4.811 -5.872 -16.103 1.00 96.81 73 GLU A N 1
ATOM 564 C CA . GLU A 1 73 ? 4.661 -5.708 -17.554 1.00 96.81 73 GLU A CA 1
ATOM 565 C C . GLU A 1 73 ? 5.462 -4.488 -18.036 1.00 96.81 73 GLU A C 1
ATOM 567 O O . GLU A 1 73 ? 6.350 -4.631 -18.872 1.00 96.81 73 GLU A O 1
ATOM 572 N N . ALA A 1 74 ? 5.275 -3.324 -17.404 1.00 95.62 74 ALA A N 1
ATOM 573 C CA . ALA A 1 74 ? 6.020 -2.111 -17.751 1.00 95.62 74 ALA A CA 1
ATOM 574 C C . ALA A 1 74 ? 7.540 -2.242 -17.526 1.00 95.62 74 ALA A C 1
ATOM 576 O O . ALA A 1 74 ? 8.339 -1.717 -18.299 1.00 95.62 74 ALA A O 1
ATOM 577 N N . ALA A 1 75 ? 7.961 -2.937 -16.463 1.00 91.81 75 ALA A N 1
ATOM 578 C CA . ALA A 1 75 ? 9.377 -3.178 -16.193 1.00 91.81 75 ALA A CA 1
ATOM 579 C C . ALA A 1 75 ? 10.011 -4.153 -17.198 1.00 91.81 75 ALA A C 1
ATOM 581 O O . ALA A 1 75 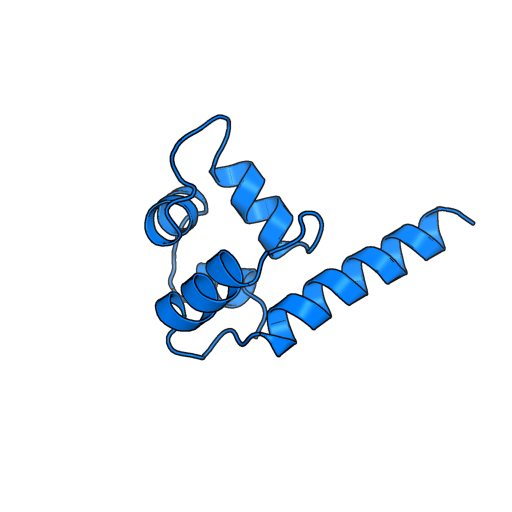? 11.205 -4.041 -17.466 1.00 91.81 75 ALA A O 1
ATOM 582 N N . SER A 1 76 ? 9.230 -5.095 -17.734 1.00 91.81 76 SER A N 1
ATOM 583 C CA . SER A 1 76 ? 9.677 -6.022 -18.775 1.00 91.81 76 SER A CA 1
ATOM 584 C C . SER A 1 76 ? 9.869 -5.306 -20.109 1.00 91.81 76 SER A C 1
ATOM 586 O O . SER A 1 76 ? 10.896 -5.499 -20.746 1.00 91.81 76 SER A O 1
ATOM 588 N N . GLU A 1 77 ? 8.921 -4.456 -20.509 1.00 87.00 77 GLU A N 1
ATOM 589 C CA . GLU A 1 77 ? 8.998 -3.686 -21.761 1.00 87.00 77 GLU A CA 1
ATOM 590 C C . GLU A 1 77 ? 10.180 -2.708 -21.777 1.00 87.00 77 GLU A C 1
ATOM 592 O O . GLU A 1 77 ? 10.797 -2.493 -22.811 1.00 87.00 77 GLU A O 1
ATOM 597 N N . ALA A 1 78 ? 10.536 -2.130 -20.627 1.00 79.50 78 ALA A N 1
ATOM 598 C CA . ALA A 1 78 ? 11.673 -1.214 -20.516 1.00 79.50 78 ALA A CA 1
ATOM 599 C C . ALA A 1 78 ? 13.052 -1.904 -20.578 1.00 79.50 78 ALA A C 1
ATOM 601 O O . ALA A 1 78 ? 14.073 -1.214 -20.589 1.00 79.50 78 ALA A O 1
ATOM 602 N N . ALA A 1 79 ? 13.093 -3.239 -20.530 1.00 72.69 79 ALA A N 1
ATOM 603 C CA . ALA A 1 79 ? 14.325 -4.023 -20.580 1.00 72.69 79 ALA A CA 1
ATOM 604 C C . ALA A 1 79 ? 14.686 -4.507 -21.999 1.00 72.69 79 ALA A C 1
ATOM 606 O O . ALA A 1 79 ? 15.775 -5.061 -22.171 1.00 72.69 79 ALA A O 1
ATOM 607 N N . GLU A 1 80 ? 13.796 -4.306 -22.976 1.00 57.66 80 GLU A N 1
ATOM 608 C CA . GLU A 1 80 ? 14.013 -4.553 -24.412 1.00 57.66 80 GLU A CA 1
ATOM 609 C C . GLU A 1 80 ? 14.560 -3.308 -25.129 1.00 57.66 80 GLU A C 1
ATOM 611 O O . GLU A 1 80 ? 15.429 -3.491 -26.015 1.00 57.66 80 GLU A O 1
#

Foldseek 3Di:
DQLVVLCVVVVHQLLRVLVQLVNNPDDPSSVVSVCQSQLVDDDDPSSQVSSCVVSVNPCHPVNSVVSNVVNVVVVVVVVD

pLDDT: mean 94.55, std 7.17, range [57.66, 98.5]

Radius of gyration: 12.46 Å; chains: 1; bounding box: 28×25×37 Å

Sequence (80 aa):
MKLRDWRTREQKTLKELAELLGIGQGANPSRRVQRIETGEAPVDAILADKIVSVAGGDVTLQDLNETRRAFLEAASEAAE

Secondary structure (DSSP, 8-state):
--HHHHHHHTT--HHHHHHHTT--SSS-HHHHHHHHHTT-S---HHHHHHHHHHTTTSS-HHHHHHHHHHHHHHHHHTT-